Protein AF-A0A2D8URT8-F1 (afdb_monomer_lite)

Radius of gyration: 33.44 Å; chains: 1; bounding box: 69×49×76 Å

pLDDT: mean 78.69, std 13.15, range [45.88, 94.44]

Structure (mmCIF, N/CA/C/O backbone):
data_AF-A0A2D8URT8-F1
#
_entry.id   AF-A0A2D8URT8-F1
#
loop_
_atom_site.group_PDB
_atom_site.id
_atom_site.type_symbol
_atom_site.label_atom_id
_atom_site.label_alt_id
_atom_site.label_comp_id
_atom_site.label_asym_id
_atom_site.label_entity_id
_atom_site.label_seq_id
_atom_site.pdbx_PDB_ins_code
_atom_site.Cartn_x
_atom_site.Cartn_y
_atom_site.Cartn_z
_atom_site.occupancy
_atom_site.B_iso_or_equiv
_atom_site.auth_seq_id
_atom_site.auth_comp_id
_atom_site.auth_asym_id
_atom_site.auth_atom_id
_atom_site.pdbx_PDB_model_num
ATOM 1 N N . MET A 1 1 ? 17.153 0.959 -25.490 1.00 91.12 1 MET A N 1
ATOM 2 C CA . MET A 1 1 ? 16.379 0.526 -26.670 1.00 91.12 1 MET A CA 1
ATOM 3 C C . MET A 1 1 ? 17.302 -0.243 -27.598 1.00 91.12 1 MET A C 1
ATOM 5 O O . MET A 1 1 ? 18.389 0.250 -27.882 1.00 91.12 1 MET A O 1
ATOM 9 N N . HIS A 1 2 ? 16.888 -1.421 -28.044 1.00 90.19 2 HIS A N 1
ATOM 10 C CA . HIS A 1 2 ? 17.593 -2.243 -29.021 1.00 90.19 2 HIS A CA 1
ATOM 11 C C . HIS A 1 2 ? 16.824 -2.219 -30.343 1.00 90.19 2 HIS A C 1
ATOM 13 O O . HIS A 1 2 ? 15.622 -2.492 -30.367 1.00 90.19 2 HIS A O 1
ATOM 19 N N . PHE A 1 3 ? 17.504 -1.867 -31.430 1.00 87.62 3 PHE A N 1
ATOM 20 C CA . PHE A 1 3 ? 16.948 -1.833 -32.777 1.00 87.62 3 PHE A CA 1
ATOM 21 C C . PHE A 1 3 ? 17.662 -2.852 -33.662 1.00 87.62 3 PHE A C 1
ATOM 23 O O . PHE A 1 3 ? 18.882 -2.945 -33.617 1.00 87.62 3 PHE A O 1
ATOM 30 N N . CYS A 1 4 ? 16.925 -3.549 -34.519 1.00 85.44 4 CYS A N 1
ATOM 31 C CA . CYS A 1 4 ? 17.469 -4.374 -35.598 1.00 85.44 4 CYS A CA 1
ATOM 32 C C . CYS A 1 4 ? 16.687 -4.086 -36.874 1.00 85.44 4 CYS A C 1
ATOM 34 O O . CYS A 1 4 ? 15.459 -3.996 -36.833 1.00 85.44 4 CYS A O 1
ATOM 36 N N . CYS A 1 5 ? 17.369 -3.922 -38.010 1.00 82.94 5 CYS A N 1
ATOM 37 C CA . CYS A 1 5 ? 16.710 -3.570 -39.278 1.00 82.94 5 CYS A CA 1
ATOM 38 C C . CYS A 1 5 ? 15.841 -2.304 -39.187 1.00 82.94 5 CYS A C 1
ATOM 40 O O . CYS A 1 5 ? 14.733 -2.266 -39.722 1.00 82.94 5 CYS A O 1
ATOM 42 N N . ASN A 1 6 ? 16.303 -1.296 -38.442 1.00 81.00 6 ASN A N 1
ATOM 43 C CA . ASN A 1 6 ? 15.552 -0.076 -38.124 1.00 81.00 6 ASN A CA 1
ATOM 44 C C . ASN A 1 6 ? 14.207 -0.311 -37.401 1.00 81.00 6 ASN A C 1
ATOM 46 O O . ASN A 1 6 ? 13.402 0.613 -37.293 1.00 81.00 6 ASN A O 1
ATOM 50 N N . LYS A 1 7 ? 13.961 -1.512 -36.862 1.00 82.81 7 LYS A N 1
ATOM 51 C CA . LYS A 1 7 ? 12.794 -1.834 -36.032 1.00 82.81 7 LYS A CA 1
ATOM 52 C C . LYS A 1 7 ? 13.208 -1.932 -34.571 1.00 82.81 7 LYS A C 1
ATOM 54 O O . LYS A 1 7 ? 14.241 -2.520 -34.267 1.00 82.81 7 LYS A O 1
ATOM 59 N N . LEU A 1 8 ? 12.413 -1.352 -33.673 1.00 87.06 8 LEU A N 1
ATOM 60 C CA . LEU A 1 8 ? 12.595 -1.505 -32.230 1.00 87.06 8 LEU A CA 1
ATOM 61 C C . LEU A 1 8 ? 12.243 -2.945 -31.844 1.00 87.06 8 LEU A C 1
ATOM 63 O O . LEU A 1 8 ? 11.130 -3.388 -32.116 1.00 87.06 8 LEU A O 1
ATOM 67 N N . VAL A 1 9 ? 13.184 -3.655 -31.230 1.00 87.62 9 VAL A N 1
ATOM 68 C CA . VAL A 1 9 ? 13.000 -5.045 -30.785 1.00 87.62 9 VAL A CA 1
ATOM 69 C C . VAL A 1 9 ? 12.833 -5.117 -29.274 1.00 87.62 9 VAL A C 1
ATOM 71 O O . VAL A 1 9 ? 12.020 -5.896 -28.795 1.00 87.62 9 VAL A O 1
ATOM 74 N N . ASP A 1 10 ? 13.564 -4.281 -28.533 1.00 89.38 10 ASP A N 1
ATOM 75 C CA . ASP A 1 10 ? 13.466 -4.255 -27.076 1.00 89.38 10 ASP A CA 1
ATOM 76 C C . ASP A 1 10 ? 13.677 -2.856 -26.475 1.00 89.38 10 ASP A C 1
ATOM 78 O O . ASP A 1 10 ? 14.397 -2.004 -27.016 1.00 89.38 10 ASP A O 1
ATOM 82 N N . MET A 1 11 ? 13.055 -2.601 -25.325 1.00 91.19 11 MET A N 1
ATOM 83 C CA . MET A 1 11 ? 13.178 -1.356 -24.574 1.00 91.19 11 MET A CA 1
ATOM 84 C C . MET A 1 11 ? 13.162 -1.632 -23.069 1.00 91.19 11 MET A C 1
ATOM 86 O O . MET A 1 11 ? 12.238 -2.236 -22.546 1.00 91.19 11 MET A O 1
ATOM 90 N N . ALA A 1 12 ? 14.146 -1.075 -22.364 1.00 90.25 12 ALA A N 1
ATOM 91 C CA . ALA A 1 12 ? 14.225 -1.083 -20.910 1.00 90.25 12 ALA A CA 1
ATOM 92 C C . ALA A 1 12 ? 14.466 0.343 -20.388 1.00 90.25 12 ALA A C 1
ATOM 94 O O . ALA A 1 12 ? 15.115 1.150 -21.061 1.00 90.25 12 ALA A O 1
ATOM 95 N N . VAL A 1 13 ? 13.914 0.642 -19.207 1.00 87.38 13 VAL A N 1
ATOM 96 C CA . VAL A 1 13 ? 13.922 1.985 -18.592 1.00 87.38 13 VAL A CA 1
ATOM 97 C C . VAL A 1 13 ? 15.012 2.112 -17.523 1.00 87.38 13 VAL A C 1
ATOM 99 O O . VAL A 1 13 ? 15.776 3.069 -17.540 1.00 87.38 13 VAL A O 1
ATOM 102 N N . PHE A 1 14 ? 15.126 1.121 -16.633 1.00 86.25 14 PHE A N 1
ATOM 103 C CA . PHE A 1 14 ? 16.124 1.090 -15.547 1.00 86.25 14 PHE A CA 1
ATOM 104 C C . PHE A 1 14 ? 17.247 0.073 -15.778 1.00 86.25 14 PHE A C 1
ATOM 106 O O . PHE A 1 14 ? 18.125 -0.105 -14.939 1.00 86.25 14 PHE A O 1
ATOM 113 N N . ALA A 1 15 ? 17.215 -0.610 -16.920 1.00 86.06 15 ALA A N 1
ATOM 114 C CA . ALA A 1 15 ? 18.155 -1.654 -17.286 1.00 86.06 15 ALA A CA 1
ATOM 115 C C . ALA A 1 15 ? 18.578 -1.494 -18.748 1.00 86.06 1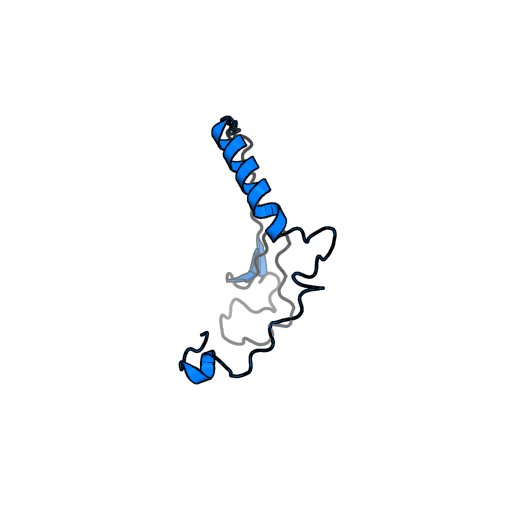5 ALA A C 1
ATOM 117 O O . ALA A 1 15 ? 18.033 -0.682 -19.500 1.00 86.06 15 ALA A O 1
ATOM 118 N N . LYS A 1 16 ? 19.573 -2.278 -19.162 1.00 85.44 16 LYS A N 1
ATOM 119 C CA . LYS A 1 16 ? 19.945 -2.368 -20.574 1.00 85.44 16 LYS A CA 1
ATOM 120 C C . LYS A 1 16 ? 18.872 -3.156 -21.319 1.00 85.44 16 LYS A C 1
ATOM 122 O O . LYS A 1 16 ? 18.385 -4.156 -20.805 1.00 85.44 16 LYS A O 1
ATOM 127 N N . ALA A 1 17 ? 18.538 -2.698 -22.524 1.00 87.62 17 ALA A N 1
ATOM 128 C CA . ALA A 1 17 ? 17.696 -3.471 -23.425 1.00 87.62 17 ALA A CA 1
ATOM 129 C C . ALA A 1 17 ? 18.400 -4.794 -23.761 1.00 87.62 17 ALA A C 1
ATOM 131 O O . ALA A 1 17 ? 19.619 -4.808 -23.978 1.00 87.62 17 ALA A O 1
ATOM 132 N N . GLN A 1 18 ? 17.644 -5.882 -23.770 1.00 85.19 18 GLN A N 1
ATOM 133 C CA . GLN A 1 18 ? 18.117 -7.201 -24.137 1.00 85.19 18 GLN A CA 1
ATOM 134 C C . GLN A 1 18 ? 18.531 -7.196 -25.612 1.00 85.19 18 GLN A C 1
ATOM 136 O O . GLN A 1 18 ? 17.818 -6.714 -26.493 1.00 85.19 18 GLN A O 1
ATOM 141 N N . VAL A 1 19 ? 19.731 -7.709 -25.871 1.00 81.12 19 VAL A N 1
ATOM 142 C CA . VAL A 1 19 ? 20.242 -7.875 -27.232 1.00 81.12 19 VAL A CA 1
ATOM 143 C C . VAL A 1 19 ? 19.548 -9.081 -27.857 1.00 81.12 19 VAL A C 1
ATOM 145 O O . VAL A 1 19 ? 19.280 -10.057 -27.158 1.00 81.12 19 VAL A O 1
ATOM 148 N N . CYS A 1 20 ? 19.261 -9.026 -29.159 1.00 72.81 20 CYS A N 1
ATOM 149 C CA . CYS A 1 20 ? 18.747 -10.186 -29.880 1.00 72.81 20 CYS A CA 1
ATOM 150 C C . CYS A 1 20 ? 19.682 -11.387 -29.694 1.00 72.81 20 CYS A C 1
ATOM 152 O O . CYS A 1 20 ? 20.816 -11.374 -30.175 1.00 72.81 20 CYS A O 1
ATOM 154 N N . ASP A 1 21 ? 19.194 -12.444 -29.048 1.00 66.12 21 ASP A N 1
ATOM 155 C CA . ASP A 1 21 ? 19.852 -13.740 -29.118 1.00 66.12 21 ASP A CA 1
ATOM 156 C C . ASP A 1 21 ? 19.707 -14.294 -30.540 1.00 66.12 21 ASP A C 1
ATOM 158 O O . ASP A 1 21 ? 18.674 -14.133 -31.198 1.00 66.12 21 ASP A O 1
ATOM 162 N N . ASN A 1 22 ? 20.738 -14.997 -31.014 1.00 59.62 22 ASN A N 1
ATOM 163 C CA . ASN A 1 22 ? 20.831 -15.590 -32.359 1.00 59.62 22 ASN A CA 1
ATOM 164 C C . ASN A 1 22 ? 19.736 -16.647 -32.676 1.00 59.62 22 ASN A C 1
ATOM 166 O O . ASN A 1 22 ? 19.852 -17.391 -33.652 1.00 59.62 22 ASN A O 1
ATOM 170 N N . ALA A 1 23 ? 18.694 -16.750 -31.848 1.00 50.84 23 ALA A N 1
ATOM 171 C CA . ALA A 1 23 ? 17.527 -17.610 -31.996 1.00 50.84 23 ALA A CA 1
ATOM 172 C C . ALA A 1 23 ? 16.487 -17.070 -33.001 1.00 50.84 23 ALA A C 1
ATOM 174 O O . ALA A 1 23 ? 15.605 -17.820 -33.418 1.00 50.84 23 ALA A O 1
ATOM 175 N N . ILE A 1 24 ? 16.605 -15.822 -33.477 1.00 54.16 24 ILE A N 1
ATOM 176 C CA . ILE A 1 24 ? 15.758 -15.276 -34.559 1.00 54.16 24 ILE A CA 1
ATOM 177 C C . ILE A 1 24 ? 16.259 -15.772 -35.933 1.00 54.16 24 ILE A C 1
ATOM 179 O O . ILE A 1 24 ? 16.548 -15.004 -36.843 1.00 54.16 24 ILE A O 1
ATOM 183 N N . LYS A 1 25 ? 16.381 -17.091 -36.108 1.00 48.59 25 LYS A N 1
ATOM 184 C CA . LYS A 1 25 ? 16.678 -17.730 -37.408 1.00 48.59 25 LYS A CA 1
ATOM 185 C C . LYS A 1 25 ? 15.415 -18.028 -38.233 1.00 48.59 25 LYS A C 1
ATOM 187 O O . LYS A 1 25 ? 15.500 -18.678 -39.266 1.00 48.59 25 LYS A O 1
ATOM 192 N N . GLY A 1 26 ? 14.241 -17.574 -37.783 1.00 50.88 26 GLY A N 1
ATOM 193 C CA . GLY A 1 26 ? 12.946 -18.072 -38.262 1.00 50.88 26 GLY A CA 1
ATOM 194 C C . GLY A 1 26 ? 12.075 -17.129 -39.100 1.00 50.88 26 GLY A C 1
ATOM 195 O O . GLY A 1 26 ? 10.982 -17.538 -39.470 1.00 50.88 26 GLY A O 1
ATOM 196 N N . GLN A 1 27 ? 12.486 -15.894 -39.413 1.00 48.06 27 GLN A N 1
ATOM 197 C CA . GLN A 1 27 ? 11.709 -15.023 -40.314 1.00 48.06 27 GLN A CA 1
ATOM 198 C C . GLN A 1 27 ? 12.477 -14.726 -41.596 1.00 48.06 27 GLN A C 1
ATOM 200 O O . GLN A 1 27 ? 12.981 -13.635 -41.852 1.00 48.06 27 GLN A O 1
ATOM 205 N N . THR A 1 28 ? 12.520 -15.750 -42.439 1.00 49.44 28 THR A N 1
ATOM 206 C CA . THR A 1 28 ? 12.772 -15.632 -43.869 1.00 49.44 28 THR A CA 1
ATOM 207 C C . THR A 1 28 ? 11.580 -14.936 -44.519 1.00 49.44 28 THR A C 1
ATOM 209 O O . THR A 1 28 ? 10.698 -15.609 -45.031 1.00 49.44 28 THR A O 1
ATOM 212 N N . ASN A 1 29 ? 11.509 -13.606 -44.465 1.00 45.88 29 ASN A N 1
ATOM 213 C CA . ASN A 1 29 ? 10.694 -12.823 -45.398 1.00 45.88 29 ASN A CA 1
ATOM 214 C C . ASN A 1 29 ? 11.256 -11.401 -45.547 1.00 45.88 29 ASN A C 1
ATOM 216 O O . ASN A 1 29 ? 10.810 -10.441 -44.932 1.00 45.88 29 ASN A O 1
ATOM 220 N N . SER A 1 30 ? 12.260 -11.327 -46.424 1.00 49.41 30 SER A N 1
ATOM 221 C CA . SER A 1 30 ? 12.487 -10.251 -47.393 1.00 49.41 30 SER A CA 1
ATOM 222 C C . SER A 1 30 ? 12.513 -8.801 -46.890 1.00 49.41 30 SER A C 1
ATOM 224 O O . SER A 1 30 ? 11.549 -8.059 -47.043 1.00 49.41 30 SER A O 1
ATOM 226 N N . LEU A 1 31 ? 13.717 -8.346 -46.544 1.00 50.44 31 LEU A N 1
ATOM 227 C CA . LEU A 1 31 ? 14.353 -7.196 -47.198 1.00 50.44 31 LEU A CA 1
ATOM 228 C C . LEU A 1 31 ? 15.809 -7.614 -47.441 1.00 50.44 31 LEU A C 1
ATOM 230 O O . LEU A 1 31 ? 16.540 -7.848 -46.485 1.00 50.44 31 LEU A O 1
ATOM 234 N N . LYS A 1 32 ? 16.240 -7.750 -48.704 1.00 54.47 32 LYS A N 1
ATOM 235 C CA . LYS A 1 32 ? 17.605 -8.198 -49.083 1.00 54.47 32 LYS A CA 1
ATOM 236 C C . LYS A 1 32 ? 18.737 -7.381 -48.430 1.00 54.47 32 LYS A C 1
ATOM 238 O O . LYS A 1 32 ? 19.893 -7.801 -48.422 1.00 54.47 32 LYS A O 1
ATOM 243 N N . GLU A 1 33 ? 18.418 -6.217 -47.880 1.00 55.75 33 GLU A N 1
ATOM 244 C CA . GLU A 1 33 ? 19.365 -5.354 -47.185 1.00 55.75 33 GLU A CA 1
ATOM 245 C C . GLU A 1 33 ? 19.632 -5.787 -45.741 1.00 55.75 33 GLU A C 1
ATOM 247 O O . GLU A 1 33 ? 20.775 -5.654 -45.298 1.00 55.75 33 GLU A O 1
ATOM 252 N N . CYS A 1 34 ? 18.653 -6.395 -45.062 1.00 59.03 34 CYS A N 1
ATOM 253 C CA . CYS A 1 34 ? 18.738 -6.745 -43.649 1.00 59.03 34 CYS A CA 1
ATOM 254 C C . CYS A 1 34 ? 18.770 -8.263 -43.418 1.00 59.03 34 CYS A C 1
ATOM 256 O O . CYS A 1 34 ? 17.776 -8.886 -43.053 1.00 59.03 34 CYS A O 1
ATOM 258 N N . SER A 1 35 ? 19.936 -8.861 -43.666 1.00 62.44 35 SER A N 1
ATOM 259 C CA . SER A 1 35 ? 20.251 -10.215 -43.200 1.00 62.44 35 SER A CA 1
ATOM 260 C C . SER A 1 35 ? 20.940 -10.117 -41.840 1.00 62.44 35 SER A C 1
ATOM 262 O O . SER A 1 35 ? 21.898 -9.352 -41.700 1.00 62.44 35 SER A O 1
ATOM 264 N N . PHE A 1 36 ? 20.506 -10.933 -40.874 1.00 61.34 36 PHE A N 1
ATOM 265 C CA . PHE A 1 36 ? 21.159 -11.097 -39.566 1.00 61.34 36 PHE A CA 1
ATOM 266 C C . PHE A 1 36 ? 22.625 -11.568 -39.672 1.00 61.34 36 PHE A C 1
ATOM 268 O O . PHE A 1 36 ? 23.356 -11.547 -38.688 1.00 61.34 36 PHE A O 1
ATOM 275 N N . GLU A 1 37 ? 23.076 -11.966 -40.864 1.00 54.88 37 GLU A N 1
ATOM 276 C CA . GLU A 1 37 ? 24.453 -12.381 -41.148 1.00 54.88 37 GLU A CA 1
ATOM 277 C C . GLU A 1 37 ? 25.392 -11.196 -41.445 1.00 54.88 37 GLU A C 1
ATOM 279 O O . GLU A 1 37 ? 26.615 -11.350 -41.398 1.00 54.88 37 GLU A O 1
ATOM 284 N N . LYS A 1 38 ? 24.863 -9.996 -41.734 1.00 56.62 38 LYS A N 1
ATOM 285 C CA . LYS A 1 38 ? 25.696 -8.800 -41.942 1.00 56.62 38 LYS A CA 1
ATOM 286 C C . LYS A 1 38 ? 26.115 -8.201 -40.596 1.00 56.62 38 LYS A C 1
ATOM 288 O O . LYS A 1 38 ? 25.275 -7.801 -39.790 1.00 56.62 38 LYS A O 1
ATOM 293 N N . LYS A 1 39 ? 27.431 -8.072 -40.372 1.00 56.47 39 LYS A N 1
ATOM 294 C CA . LYS A 1 39 ? 27.986 -7.317 -39.233 1.00 56.47 39 LYS A CA 1
ATOM 295 C C . LYS A 1 39 ? 27.437 -5.880 -39.260 1.00 56.47 39 LYS A C 1
ATOM 297 O O . LYS A 1 39 ? 27.615 -5.194 -40.261 1.00 56.47 39 LYS A O 1
ATOM 302 N N . GLY A 1 40 ? 26.792 -5.440 -38.174 1.00 64.81 40 GLY A N 1
ATOM 303 C CA . GLY A 1 40 ? 26.263 -4.071 -38.022 1.00 64.81 40 GLY A CA 1
ATOM 304 C C . GLY A 1 40 ? 24.768 -3.873 -38.322 1.00 64.81 40 GLY A C 1
ATOM 305 O O . GLY A 1 40 ? 24.347 -2.753 -38.562 1.00 64.81 40 GLY A O 1
ATOM 306 N N . CYS A 1 41 ? 23.958 -4.936 -38.341 1.00 76.38 41 CYS A N 1
ATOM 307 C CA . CYS A 1 41 ? 22.508 -4.869 -38.597 1.00 76.38 41 CYS A CA 1
ATOM 308 C C . CYS A 1 41 ? 21.662 -4.328 -37.415 1.00 76.38 41 CYS A C 1
ATOM 310 O O . CYS A 1 41 ? 20.527 -3.876 -37.616 1.00 76.38 41 CYS A O 1
ATOM 312 N N . CYS A 1 42 ? 22.195 -4.392 -36.194 1.00 83.19 42 CYS A N 1
ATOM 313 C CA . CYS A 1 42 ? 21.491 -4.027 -34.970 1.00 83.19 42 CYS A CA 1
ATOM 314 C C . CYS A 1 42 ? 22.263 -2.983 -34.165 1.00 83.19 42 CYS A C 1
ATOM 316 O O . CYS A 1 42 ? 23.479 -3.094 -34.018 1.00 83.19 42 CYS A O 1
ATOM 318 N N . ASP A 1 43 ? 21.526 -2.048 -33.568 1.00 86.12 43 ASP A N 1
ATOM 319 C CA . ASP A 1 43 ? 22.054 -0.908 -32.829 1.00 86.12 43 ASP A CA 1
ATOM 320 C C . ASP A 1 43 ? 21.365 -0.741 -31.473 1.00 86.12 43 ASP A C 1
ATOM 322 O O . ASP A 1 43 ? 20.150 -0.902 -31.328 1.00 86.12 43 ASP A O 1
ATOM 326 N N . ASN A 1 44 ? 22.142 -0.334 -30.471 1.00 88.44 44 ASN A N 1
ATOM 327 C CA . ASN A 1 44 ? 21.631 0.046 -29.160 1.00 88.44 44 ASN A CA 1
ATOM 328 C C . ASN A 1 44 ? 21.565 1.567 -29.039 1.00 88.44 44 ASN A C 1
ATOM 330 O O . ASN A 1 44 ? 22.568 2.255 -29.210 1.00 88.44 44 ASN A O 1
ATOM 334 N N . LYS A 1 45 ? 20.386 2.084 -28.689 1.00 89.56 45 LYS A N 1
ATOM 335 C CA . LYS A 1 45 ? 20.160 3.501 -28.393 1.00 89.56 45 LYS A CA 1
ATOM 336 C C . LYS A 1 45 ? 19.714 3.660 -26.945 1.00 89.56 45 LYS A C 1
ATOM 338 O O . LYS A 1 45 ? 18.773 2.996 -26.496 1.00 89.56 45 LYS A O 1
ATOM 343 N N . SER A 1 46 ? 20.367 4.552 -26.217 1.00 89.56 46 SER A N 1
ATOM 344 C CA . SER A 1 46 ? 19.934 5.010 -24.899 1.00 89.56 46 SER A CA 1
ATOM 345 C C . SER A 1 46 ? 19.529 6.474 -24.983 1.00 89.56 46 SER A C 1
ATOM 347 O O . SER A 1 46 ? 20.069 7.245 -25.772 1.00 89.56 46 SER A O 1
ATOM 349 N N . PHE A 1 47 ? 18.543 6.841 -24.176 1.00 87.50 47 PHE A N 1
ATOM 350 C CA . PHE A 1 47 ? 18.159 8.223 -23.959 1.00 87.50 47 PHE A CA 1
ATOM 351 C C . PHE A 1 47 ? 18.245 8.477 -22.461 1.00 87.50 47 PHE A C 1
ATOM 353 O O . PHE A 1 47 ? 17.702 7.699 -21.677 1.00 87.50 47 PHE A O 1
ATOM 360 N N . VAL A 1 48 ? 18.956 9.532 -22.078 1.00 87.12 48 VAL A N 1
ATOM 361 C CA . VAL A 1 48 ? 19.056 9.981 -20.692 1.00 87.12 48 VAL A CA 1
ATOM 362 C C . VAL A 1 48 ? 18.319 11.303 -20.617 1.00 87.12 48 VAL A C 1
ATOM 364 O O . VAL A 1 48 ? 18.660 12.247 -21.328 1.00 87.12 48 VAL A O 1
ATOM 367 N N . LYS A 1 49 ? 17.283 11.351 -19.782 1.00 82.81 49 LYS A N 1
ATOM 368 C CA . LYS A 1 49 ? 16.625 12.600 -19.421 1.00 82.81 49 LYS A CA 1
ATOM 369 C C . LYS A 1 49 ? 17.137 13.006 -18.054 1.00 82.81 49 LYS A C 1
ATOM 371 O O . LYS A 1 49 ? 16.838 12.338 -17.069 1.00 82.81 49 LYS A O 1
ATOM 376 N N . GLU A 1 50 ? 17.902 14.083 -18.010 1.00 85.38 50 GLU A N 1
ATOM 377 C CA . GLU A 1 50 ? 18.296 14.699 -16.749 1.00 85.38 50 GLU A CA 1
ATOM 378 C C . GLU A 1 50 ? 17.056 15.332 -16.104 1.00 85.38 50 GLU A C 1
ATOM 380 O O . GLU A 1 50 ? 16.260 16.009 -16.765 1.00 85.38 50 GLU A O 1
ATOM 385 N N . GLY A 1 51 ? 16.839 15.039 -14.821 1.00 80.06 51 GLY A N 1
ATOM 386 C CA . GLY A 1 51 ? 15.831 15.734 -14.026 1.00 80.06 51 GLY A CA 1
ATOM 387 C C . GLY A 1 51 ? 16.258 17.188 -13.842 1.00 80.06 51 GLY A C 1
ATOM 388 O O . GLY A 1 51 ? 17.435 17.462 -13.653 1.00 80.06 51 GLY A O 1
ATOM 389 N N . SER A 1 52 ? 15.319 18.127 -13.929 1.00 78.69 52 SER A N 1
ATOM 390 C CA . SER A 1 52 ? 15.623 19.529 -13.641 1.00 78.69 52 SER A CA 1
ATOM 391 C C . SER A 1 52 ? 15.729 19.732 -12.136 1.00 78.69 52 SER A C 1
ATOM 393 O O . SER A 1 52 ? 14.801 19.369 -11.429 1.00 78.69 52 SER A O 1
ATOM 395 N N . ASP A 1 53 ? 16.775 20.395 -11.649 1.00 73.75 53 ASP A N 1
ATOM 396 C CA . ASP A 1 53 ? 16.867 20.773 -10.230 1.00 73.75 53 ASP A CA 1
ATOM 397 C C . ASP A 1 53 ? 15.894 21.908 -9.839 1.00 73.75 53 ASP A C 1
ATOM 399 O O . ASP A 1 53 ? 15.709 22.194 -8.656 1.00 73.75 53 ASP A O 1
ATOM 403 N N . ASN A 1 54 ? 15.208 22.526 -10.812 1.00 73.62 54 ASN A N 1
ATOM 404 C CA . ASN A 1 54 ? 14.192 23.567 -10.601 1.00 73.62 54 ASN A CA 1
ATOM 405 C C . ASN A 1 54 ? 12.816 22.989 -10.237 1.00 73.62 54 ASN A C 1
ATOM 407 O O . ASN A 1 54 ? 11.777 23.434 -10.734 1.00 73.62 54 ASN A O 1
ATOM 411 N N . PHE A 1 55 ? 12.774 22.006 -9.343 1.00 70.56 55 PHE A N 1
ATOM 412 C CA . PHE A 1 55 ? 11.513 21.648 -8.713 1.00 70.56 55 PHE A CA 1
ATOM 413 C C . PHE A 1 55 ? 11.114 22.780 -7.765 1.00 70.56 55 PHE A C 1
ATOM 415 O O . PHE A 1 55 ? 11.849 23.107 -6.830 1.00 70.56 55 PHE A O 1
ATOM 422 N N . GLN A 1 56 ? 9.938 23.378 -7.977 1.00 71.50 56 GLN A N 1
ATOM 423 C CA . GLN A 1 56 ? 9.320 24.159 -6.912 1.00 71.50 56 GLN A CA 1
ATOM 424 C C . GLN A 1 56 ? 9.126 23.201 -5.741 1.00 71.50 56 GLN A C 1
ATOM 426 O O . GLN A 1 56 ? 8.331 22.265 -5.829 1.00 71.50 56 GLN A O 1
ATOM 431 N N . LYS A 1 57 ? 9.881 23.405 -4.658 1.00 66.19 57 LYS A N 1
ATOM 432 C CA . LYS A 1 57 ? 9.566 22.776 -3.381 1.00 66.19 57 LYS A CA 1
ATOM 433 C C . LYS A 1 57 ? 8.179 23.276 -3.010 1.00 66.19 57 LYS A C 1
ATOM 435 O O . LYS A 1 57 ? 8.038 24.393 -2.520 1.00 66.19 57 LYS A O 1
ATOM 440 N N . THR A 1 58 ? 7.156 22.482 -3.294 1.00 66.38 58 THR A N 1
ATOM 441 C CA . THR A 1 58 ? 5.829 22.705 -2.742 1.00 66.38 58 THR A CA 1
ATOM 442 C C . THR A 1 58 ? 5.982 22.561 -1.239 1.00 66.38 58 THR A C 1
ATOM 444 O O . THR A 1 58 ? 6.111 21.452 -0.720 1.00 66.38 58 THR A O 1
ATOM 447 N N . SER A 1 59 ? 6.068 23.695 -0.550 1.00 65.50 59 SER A N 1
ATOM 448 C CA . SER A 1 59 ? 5.931 23.726 0.894 1.00 65.50 59 SER A CA 1
ATOM 449 C C . SER A 1 59 ? 4.498 23.312 1.181 1.00 65.50 59 SER A C 1
ATOM 451 O O . SER A 1 59 ? 3.567 24.043 0.855 1.00 65.50 59 SER A O 1
ATOM 453 N N . PHE A 1 60 ? 4.313 22.105 1.708 1.00 66.75 60 PHE A N 1
ATOM 454 C CA . PHE A 1 60 ? 3.019 21.709 2.238 1.00 66.75 60 PHE A CA 1
ATOM 455 C C . PHE A 1 60 ? 2.801 22.519 3.515 1.00 66.75 60 PHE A C 1
ATOM 457 O O . PHE A 1 60 ? 3.388 22.220 4.555 1.00 66.75 60 PHE A O 1
ATOM 464 N N . GLU A 1 61 ? 1.986 23.568 3.437 1.00 70.88 61 GLU A N 1
ATOM 465 C CA . GLU A 1 61 ? 1.399 24.141 4.641 1.00 70.88 61 GLU A CA 1
ATOM 466 C C . GLU A 1 61 ? 0.364 23.142 5.151 1.00 70.88 61 GLU A C 1
ATOM 468 O O . GLU A 1 61 ? -0.726 22.979 4.601 1.00 70.88 61 GLU A O 1
ATOM 473 N N . MET A 1 62 ? 0.754 22.391 6.179 1.00 70.06 62 MET A N 1
ATOM 474 C CA . MET A 1 62 ? -0.153 21.491 6.875 1.00 70.06 62 MET A CA 1
ATOM 475 C C . MET A 1 62 ? -1.134 22.332 7.682 1.00 70.06 62 MET A C 1
ATOM 477 O O . MET A 1 62 ? -0.878 22.694 8.828 1.00 70.06 62 MET A O 1
ATOM 481 N N . GLU A 1 63 ? -2.261 22.661 7.062 1.00 81.56 63 GLU A N 1
ATOM 482 C CA . GLU A 1 63 ? -3.382 23.272 7.758 1.00 81.56 63 GLU A CA 1
ATOM 483 C C . GLU A 1 63 ? -3.908 22.317 8.842 1.00 81.56 63 GLU A C 1
ATOM 485 O O . GLU A 1 63 ? -3.951 21.097 8.653 1.00 81.56 63 GLU A O 1
ATOM 490 N N . ASN A 1 64 ? -4.335 22.860 9.986 1.00 86.31 64 ASN A N 1
ATOM 491 C CA . ASN A 1 64 ? -4.809 22.062 11.123 1.00 86.31 64 ASN A CA 1
ATOM 492 C C . ASN A 1 64 ? -5.910 21.063 10.731 1.00 86.31 64 ASN A C 1
ATOM 494 O O . ASN A 1 64 ? -5.968 19.961 11.273 1.00 86.31 64 ASN A O 1
ATOM 498 N N . GLN A 1 65 ? -6.756 21.418 9.763 1.00 89.38 65 GLN A N 1
ATOM 499 C CA . GLN A 1 65 ? -7.814 20.540 9.262 1.00 89.38 65 GLN A CA 1
ATOM 500 C C . GLN A 1 65 ? -7.262 19.277 8.587 1.00 89.38 65 GLN A C 1
ATOM 502 O O . GLN A 1 65 ? -7.806 18.194 8.794 1.00 89.38 65 GLN A O 1
ATOM 507 N N . ASN A 1 66 ? -6.149 19.382 7.856 1.0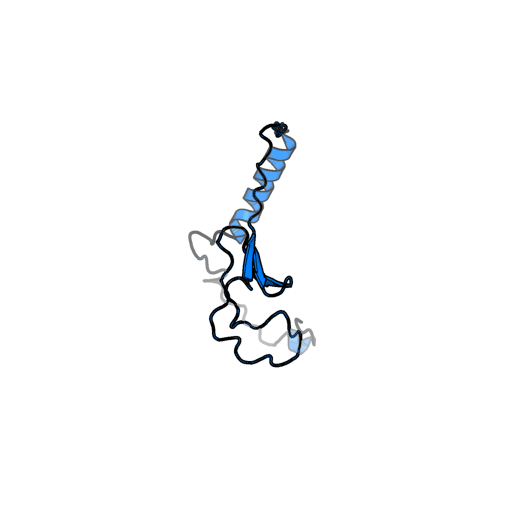0 89.31 66 ASN A N 1
ATOM 508 C CA . ASN A 1 66 ? -5.507 18.240 7.201 1.00 89.31 66 ASN A CA 1
ATOM 509 C C . ASN A 1 66 ? -4.897 17.279 8.227 1.00 89.31 66 ASN A C 1
ATOM 511 O O . ASN A 1 66 ? -5.002 16.063 8.072 1.00 89.31 66 ASN A O 1
ATOM 515 N N . LEU A 1 67 ? -4.308 17.812 9.304 1.00 90.94 67 LEU A N 1
ATOM 516 C CA . LEU A 1 67 ? -3.793 16.999 10.410 1.00 90.94 67 LEU A CA 1
ATOM 517 C C . LEU A 1 67 ? -4.916 16.259 11.135 1.00 90.94 67 LEU A C 1
ATOM 519 O O . LEU A 1 67 ? -4.795 15.060 11.382 1.00 90.94 67 LEU A O 1
ATOM 523 N N . VAL A 1 68 ? -6.018 16.952 11.431 1.00 94.44 68 VAL A N 1
ATOM 524 C CA . VAL A 1 68 ? -7.197 16.335 12.049 1.00 94.44 68 VAL A CA 1
ATOM 525 C C . VAL A 1 68 ? -7.760 15.249 11.137 1.00 94.44 68 VAL A C 1
ATOM 527 O O . VAL A 1 68 ? -7.973 14.130 11.599 1.00 94.44 68 VAL A O 1
ATOM 530 N N . PHE A 1 69 ? -7.943 15.527 9.844 1.00 93.88 69 PHE A N 1
ATOM 531 C CA . PHE A 1 69 ? -8.435 14.536 8.888 1.00 93.88 69 PHE A CA 1
ATOM 532 C C . PHE A 1 69 ? -7.542 13.293 8.851 1.00 93.88 69 PHE A C 1
ATOM 534 O O . PHE A 1 69 ? -8.044 12.187 9.040 1.00 93.88 69 PHE A O 1
ATOM 541 N N . LEU A 1 70 ? -6.228 13.466 8.679 1.00 93.62 70 LEU A N 1
ATOM 542 C CA . LEU A 1 70 ? -5.284 12.350 8.629 1.00 93.62 70 LEU A CA 1
ATOM 543 C C . LEU A 1 70 ? -5.303 11.543 9.925 1.00 93.62 70 LEU A C 1
ATOM 545 O O . LEU A 1 70 ? -5.410 10.322 9.873 1.00 93.62 70 LEU A O 1
ATOM 549 N N . HIS A 1 71 ? -5.261 12.207 11.080 1.00 92.88 71 HIS A N 1
ATOM 550 C CA . HIS A 1 71 ? -5.316 11.529 12.373 1.00 92.88 71 HIS A CA 1
ATOM 551 C C . HIS A 1 71 ? -6.600 10.706 12.523 1.00 92.88 71 HIS A C 1
ATOM 553 O O . HIS A 1 71 ? -6.555 9.548 12.928 1.00 92.88 71 HIS A O 1
ATOM 559 N N . THR A 1 72 ? -7.747 11.283 12.159 1.00 94.25 72 THR A N 1
ATOM 560 C CA . THR A 1 72 ? -9.045 10.600 12.258 1.00 94.25 72 THR A CA 1
ATOM 561 C C . THR A 1 72 ? -9.137 9.435 11.275 1.00 94.25 72 THR A C 1
ATOM 563 O O . THR A 1 72 ? -9.627 8.367 11.634 1.00 94.25 72 THR A O 1
ATOM 566 N N . PHE A 1 73 ? -8.627 9.618 10.054 1.00 93.88 73 PHE A N 1
ATOM 567 C CA . PHE A 1 73 ? -8.558 8.576 9.034 1.00 93.88 73 PHE A CA 1
ATOM 568 C C . PHE A 1 73 ? -7.704 7.398 9.511 1.00 93.88 73 PHE A C 1
ATOM 570 O O . PHE A 1 73 ? -8.186 6.270 9.529 1.00 93.88 73 PHE A O 1
ATOM 577 N N . PHE A 1 74 ? -6.478 7.650 9.975 1.00 93.38 74 PHE A N 1
ATOM 578 C CA . PHE A 1 74 ? -5.617 6.590 10.502 1.00 93.38 74 PHE A CA 1
ATOM 579 C C . PHE A 1 74 ? -6.236 5.910 11.722 1.00 93.38 74 PHE A C 1
ATOM 581 O O . PHE A 1 74 ? -6.295 4.687 11.758 1.00 93.38 74 PHE A O 1
ATOM 588 N N . TYR A 1 75 ? -6.764 6.671 12.681 1.00 90.56 75 TYR A N 1
ATOM 589 C CA . TYR A 1 75 ? -7.386 6.104 13.878 1.00 90.56 75 TYR A CA 1
ATOM 590 C C . TYR A 1 75 ? -8.585 5.200 13.555 1.00 90.56 75 TYR A C 1
ATOM 592 O O . TYR A 1 75 ? -8.728 4.128 14.137 1.00 90.56 75 TYR A O 1
ATOM 600 N N . ALA A 1 76 ? -9.439 5.601 12.609 1.00 91.12 76 ALA A N 1
ATOM 601 C CA . ALA A 1 76 ? -10.605 4.808 12.228 1.00 91.12 76 ALA A CA 1
ATOM 602 C C . ALA A 1 76 ? -10.233 3.554 11.421 1.00 91.12 76 ALA A C 1
ATOM 604 O O . ALA A 1 76 ? -10.902 2.529 11.542 1.00 91.12 76 ALA A O 1
ATOM 605 N N . TYR A 1 77 ? -9.178 3.628 10.604 1.00 90.81 77 TYR A N 1
ATOM 606 C CA . TYR A 1 77 ? -8.819 2.567 9.663 1.00 90.81 77 TYR A CA 1
ATOM 607 C C . TYR A 1 77 ? -7.668 1.668 10.121 1.00 90.81 77 TYR A C 1
ATOM 609 O O . TYR A 1 77 ? -7.465 0.625 9.506 1.00 90.81 77 TYR A O 1
ATOM 617 N N . VAL A 1 78 ? -6.936 2.001 11.190 1.00 89.31 78 VAL A N 1
ATOM 618 C CA . VAL A 1 78 ? -5.813 1.172 11.667 1.00 89.31 78 VAL A CA 1
ATOM 619 C C . VAL A 1 78 ? -6.261 -0.261 11.963 1.00 89.31 78 VAL A C 1
ATOM 621 O O . VAL A 1 78 ? -5.628 -1.206 11.507 1.00 89.31 78 VAL A O 1
ATOM 624 N N . ASN A 1 79 ? -7.438 -0.426 12.573 1.00 79.00 79 ASN A N 1
ATOM 625 C CA . ASN A 1 79 ? -8.007 -1.733 12.918 1.00 79.00 79 ASN A CA 1
ATOM 626 C C . ASN A 1 79 ? -8.472 -2.561 11.701 1.00 79.00 79 ASN A C 1
ATOM 628 O O .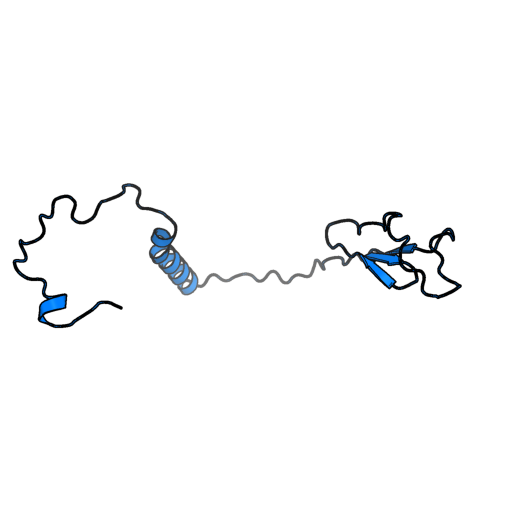 ASN A 1 79 ? -8.838 -3.721 11.865 1.00 79.00 79 ASN A O 1
ATOM 632 N N . LEU A 1 80 ? -8.512 -1.991 10.486 1.00 82.38 80 LEU A N 1
ATOM 633 C CA . LEU A 1 80 ? -8.753 -2.782 9.268 1.00 82.38 80 LEU A CA 1
ATOM 634 C C . LEU A 1 80 ? -7.495 -3.536 8.822 1.00 82.38 80 LEU A C 1
A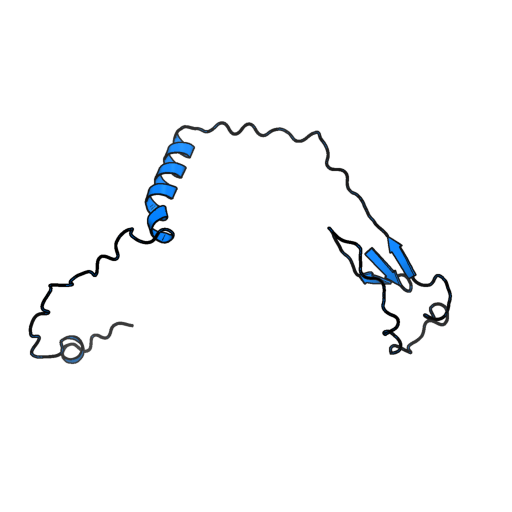TOM 636 O O . LEU A 1 80 ? -7.606 -4.535 8.112 1.00 82.38 80 LEU A O 1
ATOM 640 N N . PHE A 1 81 ? -6.314 -3.044 9.195 1.00 82.19 81 PHE A N 1
ATOM 641 C CA . PHE A 1 81 ? -5.029 -3.591 8.761 1.00 82.19 81 PHE A CA 1
ATOM 642 C C . PHE A 1 81 ? -4.270 -4.258 9.908 1.00 82.19 81 PHE A C 1
ATOM 644 O O . PHE A 1 81 ? -3.585 -5.256 9.689 1.00 82.19 81 PHE A O 1
ATOM 651 N N . GLU A 1 82 ? -4.414 -3.737 11.124 1.00 79.25 82 GLU A N 1
ATOM 652 C CA . GLU A 1 82 ? -3.915 -4.355 12.343 1.00 79.25 82 GLU A CA 1
ATOM 653 C C . GLU A 1 82 ? -4.998 -5.255 12.938 1.00 79.25 82 GLU A C 1
ATOM 655 O O . GLU A 1 82 ? -6.117 -4.827 13.219 1.00 79.25 82 GLU A O 1
ATOM 660 N N . GLY A 1 83 ? -4.663 -6.535 13.100 1.00 72.38 83 GLY A N 1
ATOM 661 C CA . GLY A 1 83 ? -5.489 -7.451 13.876 1.00 72.38 83 GLY A CA 1
ATOM 662 C C . GLY A 1 83 ? -5.497 -7.052 15.352 1.00 72.38 83 GLY A C 1
ATOM 663 O O . GLY A 1 83 ? -4.588 -6.381 15.835 1.00 72.38 83 GLY A O 1
ATOM 664 N N . LEU A 1 84 ? -6.515 -7.495 16.086 1.00 76.12 84 LEU A N 1
ATOM 665 C CA . LEU A 1 84 ? -6.574 -7.306 17.535 1.00 76.12 84 LEU A CA 1
ATOM 666 C C . LEU A 1 84 ? -5.355 -7.970 18.201 1.00 76.12 84 LEU A C 1
ATOM 668 O O . LEU A 1 84 ? -5.032 -9.114 17.876 1.00 76.12 84 LEU A O 1
ATOM 672 N N . GLU A 1 85 ? -4.728 -7.301 19.178 1.00 76.12 85 GLU A N 1
ATOM 673 C CA . GLU A 1 85 ? -3.619 -7.883 19.965 1.00 76.12 85 GLU A CA 1
ATOM 674 C C . GLU A 1 85 ? -4.002 -9.231 20.596 1.00 76.12 85 GLU A C 1
ATOM 676 O O . GLU A 1 85 ? -3.172 -10.124 20.765 1.00 76.12 85 GLU A O 1
ATOM 681 N N . GLN A 1 86 ? -5.282 -9.381 20.934 1.00 78.62 86 GLN A N 1
ATOM 682 C CA . GLN A 1 86 ? -5.872 -10.622 21.405 1.00 78.62 86 GLN A CA 1
ATOM 683 C C . GLN A 1 86 ? -7.062 -10.972 20.516 1.00 78.62 86 GLN A C 1
ATOM 685 O O . GLN A 1 86 ? -7.964 -10.158 20.322 1.00 78.62 86 GLN A O 1
ATOM 690 N N . ASN A 1 87 ? -7.098 -12.206 20.012 1.00 73.25 87 ASN A N 1
ATOM 691 C CA . ASN A 1 87 ? -8.262 -12.731 19.305 1.00 73.25 87 ASN A CA 1
ATOM 692 C C . ASN A 1 87 ? -9.406 -12.959 20.298 1.00 73.25 87 ASN A C 1
ATOM 694 O O . ASN A 1 87 ? -9.552 -14.039 20.873 1.00 73.25 87 ASN A O 1
ATOM 698 N N . ILE A 1 88 ? -10.211 -11.922 20.511 1.00 80.19 88 ILE A N 1
ATOM 699 C CA . ILE A 1 88 ? -11.444 -12.021 21.284 1.00 80.19 88 ILE A CA 1
ATOM 700 C C . ILE A 1 88 ? -12.442 -12.789 20.419 1.00 80.19 88 ILE A C 1
ATOM 702 O O . ILE A 1 88 ? -12.906 -12.270 19.407 1.00 80.19 88 ILE A O 1
ATOM 706 N N . VAL A 1 89 ? -12.772 -14.022 20.805 1.00 81.12 89 VAL A N 1
ATOM 707 C CA . VAL A 1 89 ? -13.874 -14.774 20.192 1.00 81.12 89 VAL A CA 1
ATOM 708 C C . VAL A 1 89 ? -15.180 -14.149 20.687 1.00 81.12 89 VAL A C 1
ATOM 710 O O . VAL A 1 89 ? -15.482 -14.261 21.883 1.00 81.12 89 VAL A O 1
ATOM 713 N N . PRO A 1 90 ? -15.961 -13.467 19.826 1.00 81.88 90 PRO A N 1
ATOM 714 C CA . PRO A 1 90 ? -17.246 -12.928 20.237 1.00 81.88 90 PRO A CA 1
ATOM 715 C C . PRO A 1 90 ? -18.132 -14.081 20.702 1.00 81.88 90 PRO A C 1
ATOM 717 O O . PRO A 1 90 ? -18.113 -15.152 20.100 1.00 81.88 90 PRO A O 1
ATOM 720 N N . PHE A 1 91 ? -18.915 -13.863 21.759 1.00 83.94 91 PHE A N 1
ATOM 721 C CA . PHE A 1 91 ? -19.902 -14.842 22.222 1.00 83.94 91 PHE A CA 1
ATOM 722 C C . PHE A 1 91 ? -19.311 -16.183 22.702 1.00 83.94 91 PHE A C 1
ATOM 724 O O . PHE A 1 91 ? -20.035 -17.169 22.741 1.00 83.94 91 PHE A O 1
ATOM 731 N N . LEU A 1 92 ? -18.038 -16.227 23.130 1.00 84.62 92 LEU A N 1
ATOM 732 C CA . LEU A 1 92 ? -17.392 -17.464 23.611 1.00 84.62 92 LEU A CA 1
ATOM 733 C C . LEU A 1 92 ? -18.215 -18.207 24.680 1.00 84.62 92 LEU A C 1
ATOM 735 O O . LEU A 1 92 ? -18.271 -19.430 24.678 1.00 84.62 92 LEU A O 1
ATOM 739 N N . ASN A 1 93 ? -18.858 -17.450 25.572 1.00 87.94 93 ASN A N 1
ATOM 740 C CA . ASN A 1 93 ? -19.669 -17.979 26.672 1.00 87.94 93 ASN A CA 1
A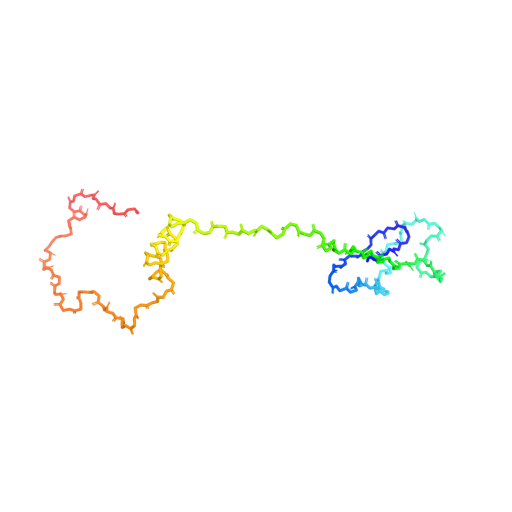TOM 741 C C . ASN A 1 93 ? -21.177 -17.784 26.435 1.00 87.94 93 ASN A C 1
ATOM 743 O O . ASN A 1 93 ? -21.958 -17.826 27.384 1.00 87.94 93 ASN A O 1
ATOM 747 N N . TYR A 1 94 ? -21.588 -17.460 25.208 1.00 88.38 94 TYR A N 1
ATOM 748 C CA . TYR A 1 94 ? -22.999 -17.336 24.874 1.00 88.38 94 TYR A CA 1
ATOM 749 C C . TYR A 1 94 ? -23.531 -18.708 24.492 1.00 88.38 94 TYR A C 1
ATOM 751 O O . TYR A 1 94 ? -23.182 -19.238 23.440 1.00 88.38 94 TYR A O 1
ATOM 759 N N . ASP A 1 95 ? -24.416 -19.244 25.321 1.00 85.75 95 ASP A N 1
ATOM 760 C CA . ASP A 1 95 ? -25.257 -20.358 24.915 1.00 85.75 95 ASP A CA 1
ATOM 761 C C . ASP A 1 95 ? -26.402 -19.802 24.056 1.00 85.75 95 ASP A C 1
ATOM 763 O O . ASP A 1 95 ? -27.217 -19.015 24.559 1.00 85.75 95 ASP A O 1
ATOM 767 N N . PRO A 1 96 ? -26.486 -20.165 22.761 1.00 83.38 96 PRO A N 1
ATOM 768 C CA . PRO A 1 96 ? -27.590 -19.739 21.923 1.00 83.38 96 PRO A CA 1
ATOM 769 C C . PRO A 1 96 ? -28.921 -20.196 22.525 1.00 83.38 96 PRO A C 1
ATOM 771 O O . PRO A 1 96 ? -28.992 -21.278 23.119 1.00 83.38 96 PRO A O 1
ATOM 774 N N . PRO A 1 97 ? -30.007 -19.425 22.354 1.00 84.31 97 PRO A N 1
ATOM 775 C CA . PRO A 1 97 ? -31.312 -19.846 22.818 1.00 84.31 97 PRO A CA 1
ATOM 776 C C . PRO A 1 97 ? -31.669 -21.162 22.133 1.00 84.31 97 PRO A C 1
ATOM 778 O O . PRO A 1 97 ? -31.415 -21.341 20.940 1.00 84.31 97 PRO A O 1
ATOM 781 N N . LEU A 1 98 ? -32.309 -22.068 22.868 1.00 84.00 98 LEU A N 1
ATOM 782 C CA . LEU A 1 98 ? -32.919 -23.241 22.259 1.00 84.00 98 LEU A CA 1
ATOM 783 C C . LEU A 1 98 ? -34.085 -22.767 21.391 1.00 84.00 98 LEU A C 1
ATOM 785 O O . LEU A 1 98 ? -35.173 -22.483 21.890 1.00 84.00 98 LEU A O 1
ATOM 789 N N . ILE A 1 99 ? -33.833 -22.639 20.092 1.00 85.00 99 ILE A N 1
ATOM 790 C CA . ILE A 1 99 ? -34.834 -22.272 19.098 1.00 85.00 99 ILE A CA 1
ATOM 791 C C . ILE A 1 99 ? -35.532 -23.572 18.656 1.00 85.00 99 ILE A C 1
ATOM 793 O O . ILE A 1 99 ? -34.919 -24.390 17.973 1.00 85.00 99 ILE A O 1
ATOM 797 N N . PRO A 1 100 ? -36.805 -23.808 19.033 1.00 86.44 100 PRO A N 1
ATOM 798 C CA . PRO A 1 100 ? -37.487 -25.076 18.759 1.00 86.44 100 PRO A CA 1
ATOM 799 C C . PRO A 1 100 ? -37.915 -25.232 17.294 1.00 86.44 100 PRO A C 1
ATOM 801 O O . PRO A 1 100 ? -38.306 -26.322 16.880 1.00 86.44 100 PRO A O 1
ATOM 804 N N . LYS A 1 101 ? -37.910 -24.140 16.523 1.00 85.38 101 LYS A N 1
ATOM 805 C CA . LYS A 1 101 ? -38.305 -24.102 15.115 1.00 85.38 101 LYS A CA 1
ATOM 806 C C . LYS A 1 101 ? -37.441 -23.110 14.366 1.00 85.38 101 LYS A C 1
ATOM 808 O O . LYS A 1 101 ? -37.246 -21.995 14.833 1.00 85.38 101 LYS A O 1
ATOM 813 N N . ASP A 1 102 ? -37.001 -23.495 13.183 1.00 87.12 102 ASP A N 1
ATOM 814 C CA . ASP A 1 102 ? -36.284 -22.600 12.291 1.00 87.12 102 ASP A CA 1
ATOM 815 C C . ASP A 1 102 ? -37.206 -21.448 11.840 1.00 87.12 102 ASP A C 1
ATOM 817 O O . ASP A 1 102 ? -38.176 -21.661 11.112 1.00 87.12 102 ASP A O 1
ATOM 821 N N . PHE A 1 103 ? -36.929 -20.227 12.312 1.00 87.38 103 PHE A N 1
ATOM 822 C CA . PHE A 1 103 ? -37.713 -19.036 11.976 1.00 87.38 103 PHE A CA 1
ATOM 823 C C . PHE A 1 103 ? -37.530 -18.596 10.521 1.00 87.38 103 PHE A C 1
ATOM 825 O O . PHE A 1 103 ? -38.470 -18.053 9.944 1.00 87.38 103 PHE A O 1
ATOM 832 N N . GLN A 1 104 ? -36.358 -18.834 9.927 1.00 88.62 104 GLN A N 1
ATOM 833 C CA . GLN A 1 104 ? -36.089 -18.500 8.525 1.00 88.62 104 GLN A CA 1
ATOM 834 C C . GLN A 1 104 ? -36.945 -19.378 7.616 1.00 88.62 104 GLN A C 1
ATOM 836 O O . GLN A 1 104 ? -37.582 -18.875 6.696 1.00 88.62 104 GLN A O 1
ATOM 841 N N . VAL A 1 105 ? -37.050 -20.669 7.944 1.00 89.75 105 VAL A N 1
ATOM 842 C CA . VAL A 1 105 ? -37.957 -21.601 7.261 1.00 89.75 105 VAL A CA 1
ATOM 843 C C . VAL A 1 105 ? -39.422 -21.270 7.549 1.00 89.75 105 VAL A C 1
ATOM 845 O O . VAL A 1 105 ? -40.228 -21.246 6.625 1.00 89.75 105 VAL A O 1
ATOM 848 N N . LEU A 1 106 ? -39.783 -20.990 8.807 1.00 90.38 106 LEU A N 1
ATOM 849 C CA . LEU A 1 106 ? -41.168 -20.689 9.193 1.00 90.38 106 LEU A CA 1
ATOM 850 C C . LEU A 1 106 ? -41.723 -19.438 8.497 1.00 90.38 106 LEU A C 1
ATOM 852 O O . LEU A 1 106 ? -42.920 -19.377 8.219 1.00 90.38 106 LEU A O 1
ATOM 856 N N . HIS A 1 107 ? -40.872 -18.441 8.267 1.00 92.62 107 HIS A N 1
ATOM 857 C CA . HIS A 1 107 ? -41.255 -17.165 7.666 1.00 92.62 107 HIS A CA 1
ATOM 858 C C . HIS A 1 107 ? -40.788 -17.005 6.217 1.00 92.62 107 HIS A C 1
ATOM 860 O O . HIS A 1 107 ? -40.991 -15.936 5.650 1.00 92.62 107 HIS A O 1
ATOM 866 N N . GLU A 1 108 ? -40.180 -18.037 5.628 1.00 90.56 108 GLU A N 1
ATOM 867 C CA . GLU A 1 108 ? -39.637 -18.014 4.262 1.00 90.56 108 GLU A CA 1
ATOM 868 C C . GLU A 1 108 ? -38.681 -16.824 4.016 1.00 90.56 108 GLU A C 1
ATOM 870 O O . GLU A 1 108 ? -38.653 -16.225 2.941 1.00 90.56 108 GLU A O 1
ATOM 875 N N . VAL A 1 109 ? -37.884 -16.466 5.032 1.00 90.50 109 VAL A N 1
ATOM 876 C CA . VAL A 1 109 ? -36.899 -15.375 4.970 1.00 90.50 109 VAL A CA 1
ATOM 877 C C . VAL A 1 109 ? -35.500 -15.967 4.896 1.00 90.50 109 VAL A C 1
ATOM 879 O O . VAL A 1 109 ? -34.975 -16.468 5.889 1.00 90.50 109 VAL A O 1
ATOM 882 N N . TYR A 1 110 ? -34.875 -15.855 3.729 1.00 87.31 110 TYR A N 1
ATOM 883 C CA . TYR A 1 110 ? -33.521 -16.343 3.480 1.00 87.31 110 TYR A CA 1
ATOM 884 C C . TYR A 1 110 ? -32.556 -15.159 3.367 1.00 87.31 110 TYR A C 1
ATOM 886 O O . TYR A 1 110 ? -32.849 -14.176 2.686 1.00 87.31 110 TYR A O 1
ATOM 894 N N . LEU A 1 111 ? -31.413 -15.242 4.051 1.00 79.31 111 LEU A N 1
ATOM 895 C CA . LEU A 1 111 ? -30.310 -14.301 3.845 1.00 79.31 111 LEU A CA 1
ATOM 896 C C . LEU A 1 111 ? -29.690 -14.585 2.466 1.00 79.31 111 LEU A C 1
ATOM 898 O O . LEU A 1 111 ? -29.395 -15.741 2.165 1.00 79.31 111 LEU A O 1
ATOM 902 N N . ILE A 1 112 ? -29.542 -13.543 1.642 1.00 64.31 112 ILE A N 1
ATOM 903 C CA . ILE A 1 112 ? -28.901 -13.585 0.314 1.00 64.31 112 ILE A CA 1
ATOM 904 C C . ILE A 1 112 ? -27.424 -13.230 0.460 1.00 64.31 112 ILE A C 1
ATOM 906 O O . ILE A 1 112 ? -27.142 -12.264 1.206 1.00 64.31 112 ILE A O 1
#

Sequence (112 aa):
MHFCCNKLVDMAVFAKAQVCDNAIKGQTNSLKECSFEKKGCCDNKSFVKEGSDNFQKTSFEMENQNLVFLHTFFYAYVNLFEGLEQNIVPFLNYDPPLIPKDFQVLHEVYLI

Foldseek 3Di:
DKDFQNHDDFDDDPDFTDYDDPVPPPDPDDDPVGDPPDPPRMDGDDDDDDDDPPDPPPPPPCDPVNVVVVVVVCVVCVCVVDPDPDPDDPCPVPDDPPDVDDPC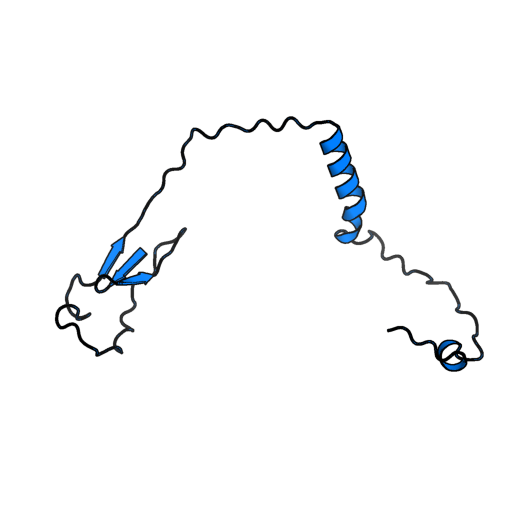VVVVPDDD

Secondary structure (DSSP, 8-state):
-EEETTEEEE--SSSPPPP--TT--------TT--TTSTT-EEE-----PPPS----------HHHHHHHHHHHHHHHHHHSPPSS---TTTT------SS-HHHHTT----